Protein AF-A0A528G854-F1 (afdb_monomer)

Solvent-accessible surface area (backbone atoms only — not comparable to full-atom values): 5877 Å² total; per-residue (Å²): 117,88,71,62,88,55,69,78,79,53,101,59,79,89,84,54,77,68,51,51,51,46,62,29,38,27,35,76,89,70,53,78,43,77,55,86,59,27,74,82,58,75,36,72,88,36,32,79,47,61,91,56,50,53,60,47,54,54,44,48,73,79,53,80,79,76,98,62,91,54,75,66,54,58,54,47,40,54,49,47,20,68,77,70,74,43,90,78,75,87,132

Radius of gyration: 17.91 Å; Cα contacts (8 Å, |Δi|>4): 66; chains: 1; bounding box: 46×26×41 Å

Nearest PDB structures (foldseek):
  6k8h-assembly1_A  TM=8.786E-01  e=5.227E-04  Sphaerobacter thermophilus DSM 20745
  3k28-assembly2_C  TM=9.375E-01  e=1.862E-03  Bacillus anthracis str. 'Ames Ancestor'
  3k28-assembly2_D  TM=9.372E-01  e=2.253E-03  Bacillus anthracis str. 'Ames Ancestor'
  3bs8-assembly1_A-2  TM=8.789E-01  e=1.444E-03  Bacillus subtilis
  3k28-assembly1_A  TM=9.297E-01  e=3.297E-03  Bacillus anthracis str. 'Ames Ancestor'

Sequence (91 aa):
TPMSWMAGYYMHPQLYVAGGEGARFFDVDGNAYVDMNVADLSATLGYGIPAVEEPMVRQFRNGAHYLLPTEDAVVAAHSLGRLMGLPFWQF

pLDDT: mean 93.79, std 4.8, range [64.0, 98.06]

Mean predicted aligned error: 4.04 Å

Foldseek 3Di:
DPPCVCPPVDPDPDFAWPFWDFQWTAGPVGDIDRDPCCVVVPNVRTGPDCVPVVVVVVVVVVPDDDVDDDPVVVVVQVVCCVVVVNNGDDD

Secondary structure (DSSP, 8-state):
-TTGGGTTTSSSPPP-EEEEEBTEEEETTS-EEE-SSTTTTTTTT-BS-HHHHHHHHHHHHH-S--SS--HHHHHHHHHHHHHHS-S----

Structure (mmCIF, N/CA/C/O backbone):
data_AF-A0A528G854-F1
#
_entry.id   AF-A0A528G854-F1
#
loop_
_atom_site.group_PDB
_atom_site.id
_atom_site.type_symbol
_atom_site.label_atom_id
_atom_site.label_alt_id
_atom_site.label_comp_id
_atom_site.label_asym_id
_atom_site.label_entity_id
_atom_site.label_seq_id
_atom_site.pdbx_PDB_ins_code
_atom_site.Cartn_x
_atom_site.Cartn_y
_atom_site.Cartn_z
_atom_site.occupancy
_atom_site.B_iso_or_equiv
_atom_site.auth_seq_id
_atom_site.auth_comp_id
_atom_site.auth_asym_id
_atom_site.auth_atom_id
_atom_site.pdbx_PDB_model_num
ATOM 1 N N . THR A 1 1 ? -14.640 15.706 13.055 1.00 64.00 1 THR A N 1
ATOM 2 C CA . THR A 1 1 ? -14.148 14.324 13.252 1.00 64.00 1 THR A CA 1
ATOM 3 C C . THR A 1 1 ? -13.347 13.919 12.024 1.00 64.00 1 THR A C 1
ATOM 5 O O . THR A 1 1 ? -13.538 14.555 10.988 1.00 64.00 1 THR A O 1
ATOM 8 N N . PRO A 1 2 ? -12.407 12.959 12.112 1.00 84.50 2 PRO A N 1
ATOM 9 C CA . PRO A 1 2 ? -11.725 12.434 10.923 1.00 84.50 2 PRO A CA 1
ATOM 10 C C . PRO A 1 2 ? -12.747 11.944 9.884 1.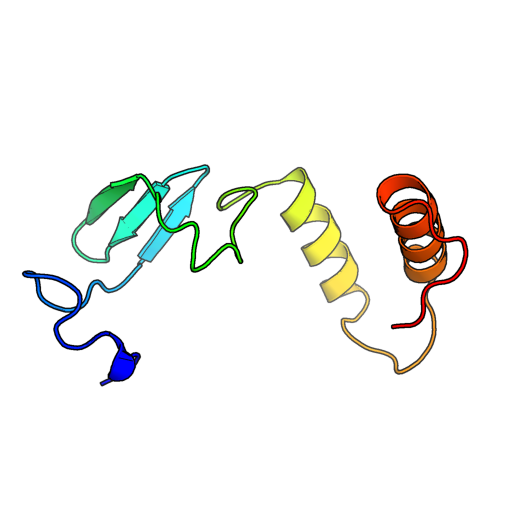00 84.50 2 PRO A C 1
ATOM 12 O O . PRO A 1 2 ? -13.844 11.537 10.258 1.00 84.50 2 PRO A O 1
ATOM 15 N N . MET A 1 3 ? -12.392 12.004 8.595 1.00 88.19 3 MET A N 1
ATOM 16 C CA . MET A 1 3 ? -13.249 11.570 7.476 1.00 88.19 3 MET A CA 1
ATOM 17 C C . MET A 1 3 ? -14.626 12.266 7.414 1.00 88.19 3 MET A C 1
ATOM 19 O O . MET A 1 3 ? -15.619 11.654 7.038 1.00 88.19 3 MET A O 1
ATOM 23 N N . SER A 1 4 ? -14.710 13.568 7.726 1.00 87.56 4 SER A N 1
ATOM 24 C CA . SER A 1 4 ? -15.974 14.331 7.657 1.00 87.56 4 SER A CA 1
ATOM 25 C C . SER A 1 4 ? -16.632 14.338 6.272 1.00 87.56 4 SER A C 1
ATOM 27 O O . SER A 1 4 ? -17.830 14.569 6.168 1.00 87.56 4 SER A O 1
ATOM 29 N N . TRP A 1 5 ? -15.864 14.070 5.216 1.00 86.56 5 TRP A N 1
ATOM 30 C CA . TRP A 1 5 ? -16.360 13.903 3.851 1.00 86.56 5 TRP A CA 1
ATOM 31 C C . TRP A 1 5 ? -17.210 12.635 3.657 1.00 86.56 5 TRP A C 1
ATOM 33 O O . TRP A 1 5 ? -17.952 12.567 2.685 1.00 86.56 5 TRP A O 1
ATOM 43 N N . MET A 1 6 ? -17.139 11.656 4.569 1.00 85.81 6 MET A N 1
ATOM 44 C CA . MET A 1 6 ? -18.011 10.472 4.566 1.00 85.81 6 MET A CA 1
ATOM 45 C C . MET A 1 6 ? -19.356 10.708 5.269 1.00 85.81 6 MET A C 1
ATOM 47 O O . MET A 1 6 ? -20.203 9.813 5.302 1.00 85.81 6 MET A O 1
ATOM 51 N N . ALA A 1 7 ? -19.566 11.890 5.859 1.00 84.50 7 ALA A N 1
ATOM 52 C CA . ALA A 1 7 ? -20.791 12.192 6.584 1.00 84.50 7 ALA A CA 1
ATOM 53 C C . ALA A 1 7 ? -22.015 12.043 5.665 1.00 84.50 7 ALA A C 1
ATOM 55 O O . ALA A 1 7 ? -22.141 12.734 4.658 1.00 84.50 7 ALA A O 1
ATOM 56 N N . GLY A 1 8 ? -22.922 11.136 6.034 1.00 84.06 8 GLY A N 1
ATOM 57 C CA . GLY A 1 8 ? -24.151 10.866 5.287 1.00 84.06 8 GLY A CA 1
ATOM 58 C C . GLY A 1 8 ? -24.031 9.838 4.158 1.00 84.06 8 GLY A C 1
ATOM 59 O O . GLY A 1 8 ? -25.055 9.523 3.559 1.00 84.06 8 GLY A O 1
ATOM 60 N N . TYR A 1 9 ? -22.847 9.269 3.880 1.00 86.25 9 TYR A N 1
ATOM 61 C CA . TYR A 1 9 ? -22.737 8.166 2.909 1.00 86.25 9 TYR A CA 1
ATOM 62 C C . TYR A 1 9 ? -23.370 6.867 3.398 1.00 86.25 9 TYR A C 1
ATOM 64 O O . TYR A 1 9 ? -23.882 6.091 2.594 1.00 86.25 9 TYR A O 1
ATOM 72 N N . TYR A 1 10 ? -23.365 6.646 4.710 1.00 84.50 10 TYR A N 1
ATOM 73 C CA . TYR A 1 10 ? -23.922 5.450 5.320 1.00 84.50 10 TYR A CA 1
ATOM 74 C C . TYR A 1 10 ? -25.024 5.803 6.314 1.00 84.50 10 TYR A C 1
ATOM 76 O O . TYR A 1 10 ? -25.011 6.865 6.936 1.00 84.50 10 TYR A O 1
ATOM 84 N N . MET A 1 11 ? -25.973 4.879 6.489 1.00 87.88 11 M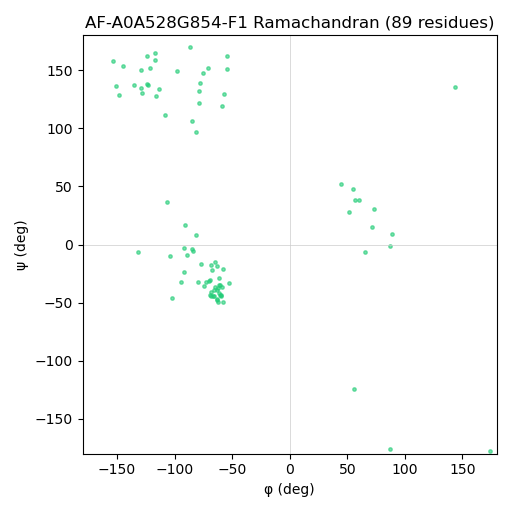ET A N 1
ATOM 85 C CA . MET A 1 11 ? -27.054 5.003 7.477 1.00 87.88 11 MET A CA 1
ATOM 86 C C . MET A 1 11 ? -26.628 4.608 8.901 1.00 87.88 11 MET A C 1
ATOM 88 O O . MET A 1 11 ? -27.465 4.525 9.796 1.00 87.88 11 MET A O 1
ATOM 92 N N . HIS A 1 12 ? -25.335 4.371 9.123 1.00 86.19 12 HIS A N 1
ATOM 93 C CA . HIS A 1 12 ? -24.748 4.096 10.431 1.00 86.19 12 HIS A CA 1
ATOM 94 C C . HIS A 1 12 ? -23.740 5.195 10.813 1.00 86.19 12 HIS A C 1
ATOM 96 O O . HIS A 1 12 ? -23.217 5.883 9.931 1.00 86.19 12 HIS A O 1
ATOM 102 N N . PRO A 1 13 ? -23.433 5.366 12.113 1.00 85.69 13 PRO A N 1
ATOM 103 C CA . PRO A 1 13 ? -22.317 6.202 12.552 1.00 85.69 13 PRO A CA 1
ATOM 104 C C . PRO A 1 13 ? -20.991 5.788 11.899 1.00 85.69 13 PRO A C 1
ATOM 106 O O . PRO A 1 13 ? -20.853 4.676 11.390 1.00 85.69 13 PRO A O 1
ATOM 109 N N . GLN A 1 14 ? -19.999 6.679 11.924 1.00 88.25 14 GLN A N 1
ATOM 110 C CA . GLN A 1 14 ? -18.680 6.388 11.364 1.00 88.25 14 GLN A CA 1
ATOM 111 C C . GLN A 1 14 ? -18.070 5.140 12.019 1.00 88.25 14 GLN A C 1
ATOM 113 O O . GLN A 1 14 ? -17.988 5.067 13.245 1.00 88.25 14 GLN A O 1
ATOM 118 N N . LEU A 1 15 ? -17.605 4.197 11.198 1.00 91.00 15 LEU A N 1
ATOM 119 C CA . LEU A 1 15 ? -16.879 3.025 11.679 1.00 91.00 15 LEU A CA 1
ATOM 120 C C . LEU A 1 15 ? -15.432 3.399 12.011 1.00 91.00 15 LEU A C 1
ATOM 122 O O . LEU A 1 15 ? -14.777 4.130 11.262 1.00 91.00 15 LEU A O 1
ATOM 126 N N . TYR A 1 16 ? -14.933 2.863 13.120 1.00 92.94 16 TYR A N 1
ATOM 127 C CA . TYR A 1 16 ? -13.538 2.973 13.534 1.00 92.94 16 TYR A CA 1
ATOM 128 C C . TYR A 1 16 ? -12.882 1.607 13.360 1.00 92.94 16 TYR A C 1
ATOM 130 O O . TYR A 1 16 ? -13.231 0.661 14.059 1.00 92.94 16 TYR A O 1
ATOM 138 N N . VAL A 1 17 ? -11.962 1.498 12.403 1.00 95.00 17 VAL A N 1
ATOM 139 C CA . VAL A 1 17 ? -11.317 0.230 12.034 1.00 95.00 17 VAL A CA 1
ATOM 140 C C . VAL A 1 17 ? -10.214 -0.119 13.037 1.00 95.00 17 VAL A C 1
ATOM 142 O O . VAL A 1 17 ? -9.373 0.723 13.349 1.00 95.00 17 VAL A O 1
ATOM 145 N N . ALA A 1 18 ? -10.208 -1.363 13.516 1.00 97.62 18 ALA A N 1
ATOM 146 C CA . ALA A 1 18 ? -9.180 -1.922 14.393 1.00 97.62 18 ALA A CA 1
ATOM 147 C C . ALA A 1 18 ? -8.083 -2.670 13.613 1.00 97.62 18 ALA A C 1
ATOM 149 O O . ALA A 1 18 ? -6.924 -2.672 14.022 1.00 97.62 18 ALA A O 1
ATOM 150 N N . GLY A 1 19 ? -8.433 -3.290 12.484 1.00 96.81 19 GLY A N 1
ATOM 151 C CA . GLY A 1 19 ? -7.497 -4.019 11.628 1.00 96.81 19 GLY A CA 1
ATOM 152 C C . GLY A 1 19 ? -8.203 -4.751 10.490 1.00 96.81 19 GLY A C 1
ATOM 153 O O . GLY A 1 19 ? -9.423 -4.661 10.354 1.00 96.81 19 GLY A O 1
ATOM 154 N N . GLY A 1 20 ? -7.447 -5.492 9.681 1.00 96.06 20 GLY A N 1
ATOM 155 C CA . GLY A 1 20 ? -7.996 -6.296 8.592 1.00 96.06 20 GLY A CA 1
ATOM 156 C C . GLY A 1 20 ? -7.121 -7.487 8.229 1.00 96.06 20 GLY A C 1
ATOM 157 O O . GLY A 1 20 ? -5.926 -7.499 8.511 1.00 96.06 20 GLY A O 1
ATOM 158 N N . GLU A 1 21 ? -7.742 -8.481 7.602 1.00 96.38 21 GLU A N 1
ATOM 159 C CA . GLU A 1 21 ? -7.100 -9.706 7.127 1.00 96.38 21 GLU A CA 1
ATOM 160 C C . GLU A 1 21 ? -7.818 -10.210 5.867 1.00 96.38 21 GLU A C 1
ATOM 162 O O . GLU A 1 21 ? -9.046 -10.361 5.837 1.00 96.38 21 GLU A O 1
ATOM 167 N N . GLY A 1 22 ? -7.053 -10.469 4.806 1.00 95.50 22 GLY A N 1
ATOM 168 C CA . GLY A 1 22 ? -7.591 -10.877 3.514 1.00 95.50 22 GLY A CA 1
ATOM 169 C C . GLY A 1 22 ? -8.606 -9.859 2.991 1.00 95.50 22 GLY A C 1
ATOM 170 O O . GLY A 1 22 ? -8.309 -8.674 2.881 1.00 95.50 22 GLY A O 1
ATOM 171 N N . ALA A 1 23 ? -9.822 -10.314 2.690 1.00 96.75 23 ALA A N 1
ATOM 172 C CA . ALA A 1 23 ? -10.903 -9.476 2.161 1.00 96.75 23 ALA A CA 1
ATOM 173 C C . ALA A 1 23 ? -11.816 -8.861 3.245 1.00 96.75 23 ALA A C 1
ATOM 175 O O . ALA A 1 23 ? -12.950 -8.478 2.949 1.00 96.75 23 ALA A O 1
ATOM 176 N N . ARG A 1 24 ? -11.389 -8.837 4.516 1.00 97.31 24 ARG A N 1
ATOM 177 C CA . ARG A 1 24 ? -12.206 -8.348 5.636 1.00 97.31 24 ARG A CA 1
ATOM 178 C C . ARG A 1 24 ? -11.478 -7.325 6.490 1.00 97.31 24 ARG A C 1
ATOM 180 O O . ARG A 1 24 ? -10.268 -7.420 6.678 1.00 97.31 24 ARG A O 1
ATOM 187 N N . PHE A 1 25 ? -12.248 -6.422 7.084 1.00 97.31 25 PHE A N 1
ATOM 188 C CA . PHE A 1 25 ? -11.791 -5.580 8.187 1.00 97.31 25 PHE A CA 1
ATOM 189 C C . PHE A 1 25 ? -12.701 -5.727 9.406 1.00 97.31 25 PHE A C 1
ATOM 191 O O . PHE A 1 25 ? -13.838 -6.201 9.310 1.00 97.31 25 PHE A O 1
ATOM 198 N N . PHE A 1 26 ? -12.174 -5.314 10.551 1.00 97.75 26 PHE A N 1
ATOM 199 C CA . PHE A 1 26 ? -12.818 -5.389 11.853 1.00 97.75 26 PHE A CA 1
ATOM 200 C C . PHE A 1 26 ? -12.893 -3.992 12.458 1.00 97.75 26 PHE A C 1
ATOM 202 O O . PHE A 1 26 ? -11.920 -3.237 12.370 1.00 97.75 26 PHE A O 1
ATOM 209 N N . ASP A 1 27 ? -14.026 -3.631 13.057 1.00 96.75 27 ASP A N 1
ATOM 210 C CA . ASP A 1 27 ? -14.122 -2.394 13.834 1.00 96.75 27 ASP A CA 1
ATOM 211 C C . ASP A 1 27 ? -13.695 -2.598 15.296 1.00 96.75 27 ASP A C 1
ATOM 213 O O . ASP A 1 27 ? -13.458 -3.717 15.756 1.00 96.75 27 ASP A O 1
ATOM 217 N N . VAL A 1 28 ? -13.557 -1.493 16.027 1.00 97.38 28 VAL A N 1
ATOM 218 C CA . VAL A 1 28 ? -13.187 -1.487 17.454 1.00 97.38 28 VAL A CA 1
ATOM 219 C C . VAL A 1 28 ? -14.234 -2.133 18.369 1.00 97.38 28 VAL A C 1
ATOM 221 O O . VAL A 1 28 ? -13.906 -2.458 19.508 1.00 97.38 28 VAL A O 1
ATOM 224 N N . ASP A 1 29 ? -15.454 -2.350 17.874 1.00 96.44 29 ASP A N 1
ATOM 225 C CA . ASP A 1 29 ? -16.549 -3.005 18.595 1.00 96.44 29 ASP A CA 1
ATOM 226 C C . ASP A 1 29 ? -16.588 -4.527 18.335 1.00 96.44 29 ASP A C 1
ATOM 228 O O . ASP A 1 29 ? -17.386 -5.247 18.938 1.00 96.44 29 ASP A O 1
ATOM 232 N N . GLY A 1 30 ? -15.702 -5.040 17.473 1.00 96.44 30 GLY A N 1
ATOM 233 C CA . GLY A 1 30 ? -15.557 -6.464 17.166 1.00 96.44 30 GLY A CA 1
ATOM 234 C C . GLY A 1 30 ? -16.433 -6.967 16.016 1.00 96.44 30 GLY A C 1
ATOM 235 O O . GLY A 1 30 ? -16.493 -8.179 15.791 1.00 96.44 30 GLY A O 1
ATOM 236 N N . ASN A 1 31 ? 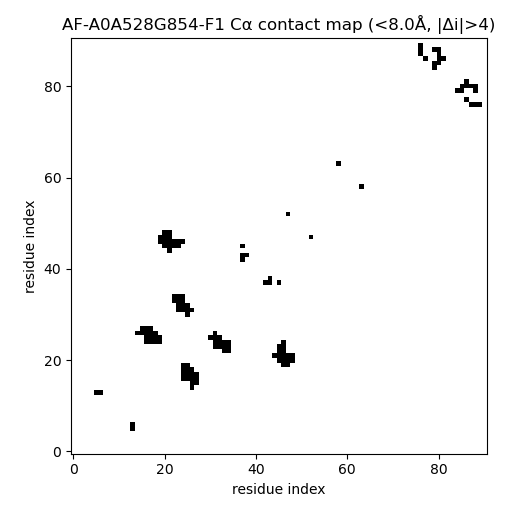-17.098 -6.084 15.267 1.00 96.69 31 ASN A N 1
ATOM 237 C CA . ASN A 1 31 ? -17.836 -6.481 14.068 1.00 96.69 31 ASN A CA 1
ATOM 238 C C . ASN A 1 31 ? -16.868 -6.774 12.917 1.00 96.69 31 ASN A C 1
ATOM 240 O O . ASN A 1 31 ? -15.831 -6.125 12.781 1.00 96.69 31 ASN A O 1
ATOM 244 N N . ALA A 1 32 ? -17.235 -7.722 12.053 1.00 97.44 32 ALA A N 1
ATOM 245 C CA . ALA A 1 32 ? 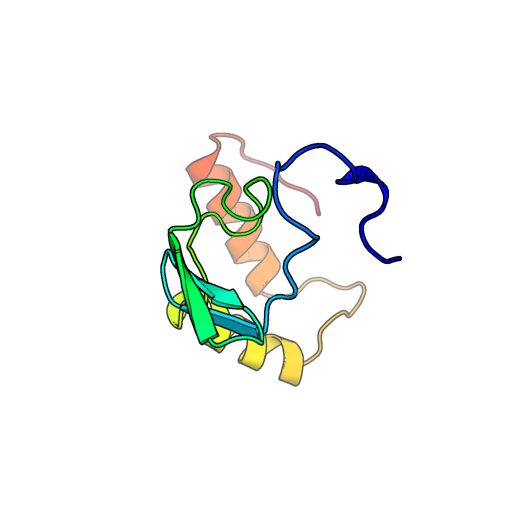-16.467 -8.090 10.868 1.00 97.44 32 ALA A CA 1
ATOM 246 C C . ALA A 1 32 ? -17.228 -7.726 9.589 1.00 97.44 32 ALA A C 1
ATOM 248 O O . ALA A 1 32 ? -18.405 -8.058 9.438 1.00 97.44 32 ALA A O 1
ATOM 249 N N . TYR A 1 33 ? -16.527 -7.113 8.639 1.00 96.12 33 TYR A N 1
ATOM 250 C CA . TYR A 1 33 ? -17.090 -6.634 7.380 1.00 96.12 33 TYR A CA 1
ATOM 251 C C . TYR A 1 33 ? -16.329 -7.242 6.206 1.00 96.12 33 TYR A C 1
ATOM 253 O O . TYR A 1 33 ? -15.104 -7.327 6.236 1.00 96.12 33 TYR A O 1
ATOM 261 N N . VAL A 1 34 ? -17.046 -7.655 5.159 1.00 97.00 34 VAL A N 1
ATOM 262 C CA . VAL A 1 34 ? -16.425 -7.952 3.860 1.00 97.00 34 VAL A CA 1
ATOM 263 C C . VAL A 1 34 ? -16.177 -6.624 3.158 1.00 97.00 34 VAL A C 1
ATOM 265 O O . VAL A 1 34 ? -17.127 -5.869 2.942 1.00 97.00 34 VAL A O 1
ATOM 268 N N . ASP A 1 35 ? -14.922 -6.334 2.817 1.00 95.88 35 ASP A N 1
ATOM 269 C CA . ASP A 1 35 ? -14.581 -5.066 2.181 1.00 95.88 35 ASP A CA 1
ATOM 270 C C . ASP A 1 35 ? -14.873 -5.108 0.681 1.00 95.88 35 ASP A C 1
ATOM 272 O O . ASP A 1 35 ? -14.074 -5.581 -0.124 1.00 95.88 35 ASP A O 1
ATOM 276 N N . MET A 1 36 ? -16.043 -4.595 0.311 1.00 94.38 36 MET A N 1
ATOM 277 C CA . MET A 1 36 ? -16.434 -4.420 -1.088 1.00 94.38 36 MET A CA 1
ATOM 278 C C . MET A 1 36 ? -16.016 -3.056 -1.656 1.00 94.38 36 MET A C 1
ATOM 280 O O . MET A 1 36 ? -16.146 -2.841 -2.858 1.00 94.38 36 MET A O 1
ATOM 284 N N . ASN A 1 37 ? -15.540 -2.133 -0.813 1.00 92.06 37 ASN A N 1
ATOM 285 C CA . ASN A 1 37 ? -15.032 -0.826 -1.238 1.00 92.06 37 ASN A CA 1
ATOM 286 C C . ASN A 1 37 ? -13.518 -0.861 -1.497 1.00 92.06 37 ASN A C 1
ATOM 288 O O . ASN A 1 37 ? -12.981 -0.050 -2.250 1.00 92.06 37 ASN A O 1
ATOM 292 N N . VAL A 1 38 ? -12.827 -1.818 -0.879 1.00 94.19 38 VAL A N 1
ATOM 293 C CA . VAL A 1 38 ? -11.413 -2.120 -1.112 1.00 94.19 38 VAL A CA 1
ATOM 294 C C . VAL A 1 38 ? -10.530 -0.905 -0.798 1.00 94.19 38 VAL A C 1
ATOM 296 O O . VAL A 1 38 ? -9.578 -0.583 -1.5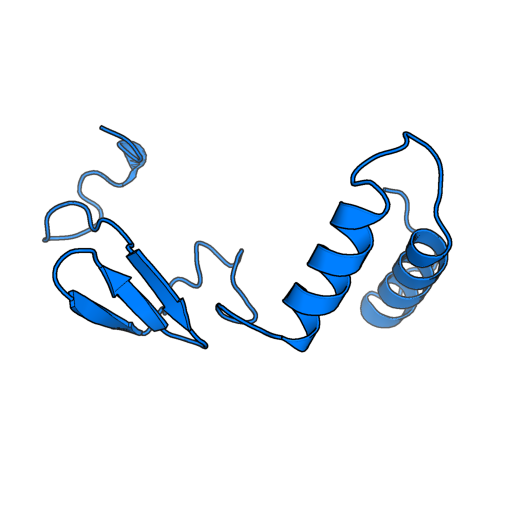09 1.00 94.19 38 VAL A O 1
ATOM 299 N N . ALA A 1 39 ? -10.907 -0.183 0.262 1.00 92.00 39 ALA A N 1
ATOM 300 C CA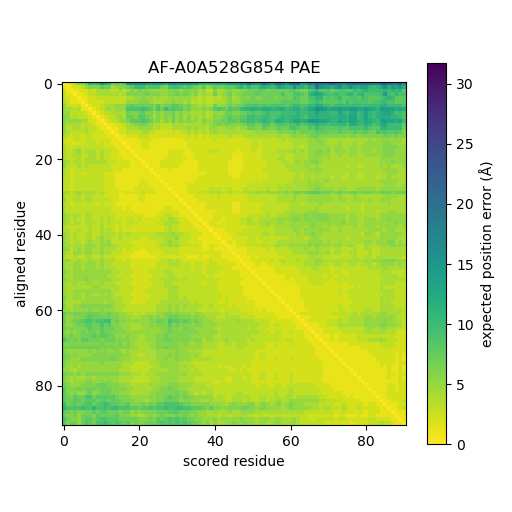 . ALA A 1 39 ? -10.372 1.128 0.635 1.00 92.00 39 ALA A CA 1
ATOM 301 C C . ALA A 1 39 ? -10.224 2.102 -0.558 1.00 92.00 39 ALA A C 1
ATOM 303 O O . ALA A 1 39 ? -9.142 2.646 -0.777 1.00 92.00 39 ALA A O 1
ATOM 304 N N . ASP A 1 40 ? -11.291 2.304 -1.340 1.00 92.00 40 ASP A N 1
ATOM 305 C CA . ASP A 1 40 ? -11.256 3.105 -2.578 1.00 92.00 40 ASP A CA 1
ATOM 306 C C . ASP A 1 40 ? -10.168 2.600 -3.545 1.00 92.00 40 ASP A C 1
ATOM 308 O O . ASP A 1 40 ? -9.310 3.336 -4.028 1.00 92.00 40 ASP A O 1
ATOM 312 N N . LEU A 1 41 ? -10.158 1.277 -3.744 1.00 93.62 41 LEU A N 1
ATOM 313 C CA . LEU A 1 41 ? -9.190 0.501 -4.535 1.00 93.62 41 LEU A CA 1
ATOM 314 C C . LEU A 1 41 ? -7.741 0.485 -4.008 1.00 93.62 41 LEU A C 1
ATOM 316 O O . LEU A 1 41 ? -6.917 -0.281 -4.518 1.00 93.62 41 LEU A O 1
ATOM 320 N N . SER A 1 42 ? -7.397 1.245 -2.967 1.00 93.00 42 SER A N 1
ATOM 321 C CA . SER A 1 42 ? -6.028 1.263 -2.426 1.00 93.00 42 SER A CA 1
ATOM 322 C C . SER A 1 42 ? -5.612 -0.053 -1.755 1.00 93.00 42 SER A C 1
ATOM 324 O O . SER A 1 42 ? -4.422 -0.363 -1.700 1.00 93.00 42 SER A O 1
ATOM 326 N N . ALA A 1 43 ? -6.573 -0.872 -1.321 1.00 94.38 43 ALA A N 1
ATOM 327 C CA . ALA A 1 43 ? -6.339 -2.179 -0.709 1.00 94.38 43 ALA A CA 1
ATOM 328 C C . ALA A 1 43 ? -6.704 -3.340 -1.652 1.00 94.38 43 ALA A C 1
ATOM 330 O O . ALA A 1 43 ? -7.219 -4.358 -1.203 1.00 94.38 43 ALA A O 1
ATOM 331 N N . THR A 1 44 ? -6.458 -3.207 -2.965 1.00 94.06 44 THR A N 1
ATOM 332 C CA . THR A 1 44 ? -6.913 -4.177 -3.995 1.00 94.06 44 THR A CA 1
ATOM 333 C C . THR A 1 44 ? -6.531 -5.634 -3.713 1.00 94.06 44 THR A C 1
ATOM 335 O O . THR A 1 44 ? -7.282 -6.548 -4.046 1.00 94.06 44 THR A O 1
ATOM 338 N N . LEU A 1 45 ? -5.380 -5.872 -3.084 1.00 95.44 45 LEU A N 1
ATOM 339 C CA . LEU A 1 45 ? -4.915 -7.222 -2.748 1.00 95.44 45 LEU A CA 1
ATOM 340 C C . LEU A 1 45 ? -5.492 -7.762 -1.429 1.00 95.44 45 LEU A C 1
ATOM 342 O O . LEU A 1 45 ? -5.260 -8.923 -1.100 1.00 95.44 45 LEU A O 1
ATOM 346 N N . 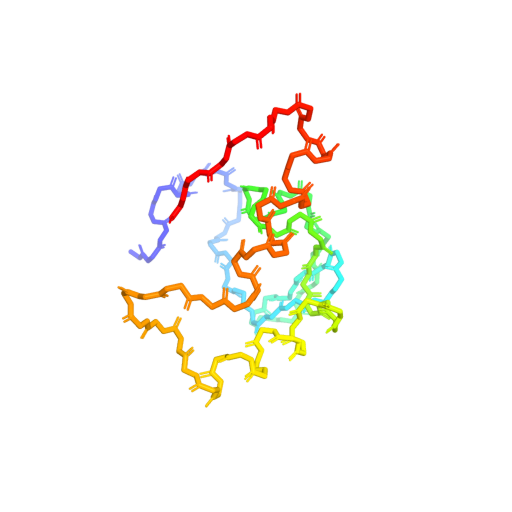GLY A 1 46 ? -6.240 -6.944 -0.691 1.00 95.69 46 GLY A N 1
ATOM 347 C CA . GLY A 1 46 ? -6.663 -7.206 0.676 1.00 95.69 46 GLY A CA 1
ATOM 348 C C . GLY A 1 46 ? -5.643 -6.743 1.718 1.00 95.69 46 GLY A C 1
ATOM 349 O O . GLY A 1 46 ? -4.621 -6.128 1.409 1.00 95.69 46 GLY A O 1
ATOM 350 N N . TYR A 1 47 ? -5.947 -7.045 2.974 1.00 96.00 47 TYR A N 1
ATOM 351 C CA . TYR A 1 47 ? -5.153 -6.680 4.145 1.00 96.00 47 TYR A CA 1
ATOM 352 C C . TYR A 1 47 ? -4.264 -7.844 4.598 1.00 96.00 47 TYR A C 1
ATOM 354 O O . TYR A 1 47 ? -4.665 -9.003 4.477 1.00 96.00 47 TYR A O 1
ATOM 362 N N . GLY A 1 48 ? -3.090 -7.565 5.173 1.00 94.06 48 GLY A N 1
ATOM 363 C CA . GLY A 1 48 ? -2.295 -8.617 5.816 1.00 94.06 48 GLY A CA 1
ATOM 364 C C . GLY A 1 48 ? -1.621 -9.584 4.843 1.00 94.06 48 GLY A C 1
ATOM 365 O O . GLY A 1 48 ? -1.512 -10.764 5.159 1.00 94.06 48 GLY A O 1
ATOM 366 N N . ILE A 1 49 ? -1.253 -9.151 3.631 1.00 95.50 49 ILE A N 1
ATOM 367 C CA . ILE A 1 49 ? -0.759 -10.049 2.572 1.00 95.50 49 ILE A CA 1
ATOM 368 C C . ILE A 1 49 ? 0.750 -10.288 2.747 1.00 95.50 49 ILE A C 1
ATOM 370 O O . ILE A 1 49 ? 1.531 -9.400 2.391 1.00 95.50 49 ILE A O 1
ATOM 374 N N . PRO A 1 50 ? 1.215 -11.475 3.204 1.00 94.88 50 PRO A N 1
ATOM 375 C CA . PRO A 1 50 ? 2.621 -11.660 3.593 1.00 94.88 50 PRO A CA 1
ATOM 376 C C . PRO A 1 50 ? 3.603 -11.435 2.438 1.00 94.88 50 PRO A C 1
ATOM 378 O O . PRO A 1 50 ? 4.665 -10.845 2.616 1.00 94.88 50 PRO A O 1
ATOM 381 N N . ALA A 1 51 ? 3.198 -11.807 1.218 1.00 94.94 51 ALA A N 1
ATOM 382 C CA . ALA A 1 51 ? 3.982 -11.588 0.003 1.00 94.94 51 ALA A CA 1
ATOM 383 C C . ALA A 1 51 ? 4.229 -10.099 -0.325 1.00 94.94 51 ALA A C 1
ATOM 385 O O . ALA A 1 51 ? 5.135 -9.794 -1.098 1.00 94.94 51 ALA A O 1
ATOM 386 N N . VAL A 1 52 ? 3.443 -9.181 0.249 1.00 94.00 52 VAL A N 1
ATOM 387 C CA . VAL A 1 52 ? 3.605 -7.722 0.121 1.00 94.00 52 VAL A CA 1
ATOM 388 C C . VAL A 1 52 ? 4.254 -7.139 1.377 1.00 94.00 52 VAL A C 1
ATOM 390 O O . VAL A 1 52 ? 5.193 -6.347 1.281 1.00 94.00 52 VAL A O 1
ATOM 393 N N . GLU A 1 53 ? 3.787 -7.544 2.558 1.00 94.31 53 GLU A N 1
ATOM 394 C CA . GLU A 1 53 ? 4.229 -6.978 3.833 1.00 94.31 53 GLU A CA 1
ATOM 395 C C . GLU A 1 53 ? 5.678 -7.328 4.169 1.00 94.31 53 GLU A C 1
ATOM 397 O O . GLU A 1 53 ? 6.442 -6.445 4.562 1.00 94.31 53 GLU A O 1
ATOM 402 N N . GLU A 1 54 ? 6.098 -8.581 3.984 1.00 96.50 54 GLU A N 1
ATOM 403 C CA . GLU A 1 54 ? 7.452 -9.002 4.356 1.00 96.50 54 GLU A CA 1
ATOM 404 C C . GLU A 1 54 ? 8.535 -8.269 3.542 1.00 96.50 54 GLU A C 1
ATOM 406 O O . GLU A 1 54 ? 9.475 -7.737 4.151 1.00 96.50 54 GLU A O 1
ATOM 411 N N . PRO A 1 55 ? 8.436 -8.151 2.196 1.00 95.12 55 PRO A N 1
ATOM 412 C CA . PRO A 1 55 ? 9.387 -7.350 1.431 1.00 95.12 55 PRO A CA 1
ATOM 413 C C . PRO A 1 55 ? 9.361 -5.869 1.794 1.00 95.12 55 PRO A C 1
ATOM 415 O O . PRO A 1 55 ? 10.428 -5.257 1.887 1.00 95.12 55 PRO A O 1
ATOM 418 N N . MET A 1 56 ? 8.176 -5.306 2.047 1.00 95.12 56 MET A N 1
ATOM 419 C CA . MET A 1 56 ? 8.033 -3.907 2.443 1.00 95.12 56 MET A CA 1
ATOM 420 C C . MET A 1 56 ? 8.740 -3.639 3.774 1.00 95.12 56 MET A C 1
ATOM 422 O O . MET A 1 56 ? 9.558 -2.727 3.854 1.00 95.12 56 MET A O 1
ATOM 426 N N . VAL A 1 57 ? 8.503 -4.464 4.800 1.00 96.94 57 VAL A N 1
ATOM 427 C CA . VAL A 1 57 ? 9.160 -4.344 6.113 1.00 96.94 57 VAL A CA 1
ATOM 428 C C . VAL A 1 57 ? 10.673 -4.492 5.986 1.00 96.94 57 VAL A C 1
ATOM 430 O O . VAL A 1 57 ? 11.420 -3.718 6.593 1.00 96.94 57 VAL A O 1
ATOM 433 N N . ARG A 1 58 ? 11.144 -5.462 5.193 1.00 95.88 58 ARG A N 1
ATOM 434 C CA . ARG A 1 58 ? 12.578 -5.650 4.936 1.00 95.88 58 ARG A CA 1
ATOM 435 C C . ARG A 1 58 ? 13.197 -4.385 4.342 1.00 95.88 58 ARG A C 1
ATOM 437 O O . ARG A 1 58 ? 14.218 -3.925 4.850 1.00 95.88 58 ARG A O 1
ATOM 444 N N . GLN A 1 59 ? 12.577 -3.813 3.311 1.00 95.12 59 GLN A N 1
ATOM 445 C CA . GLN A 1 59 ? 13.100 -2.620 2.650 1.00 95.12 59 GLN A CA 1
ATOM 446 C C . GLN A 1 59 ? 13.026 -1.386 3.554 1.00 95.12 59 GLN A C 1
ATOM 448 O O . GLN A 1 59 ? 13.994 -0.637 3.651 1.00 95.12 59 GLN A O 1
ATOM 453 N N . PHE A 1 60 ? 11.935 -1.216 4.303 1.00 96.56 60 PHE A N 1
ATOM 454 C CA . PHE A 1 60 ? 11.770 -0.091 5.225 1.00 96.56 60 PHE A CA 1
ATOM 455 C C . PHE A 1 60 ? 12.848 -0.068 6.318 1.00 96.56 60 PHE A C 1
ATOM 457 O O . PHE A 1 60 ? 13.310 1.001 6.711 1.00 96.56 60 PHE A O 1
ATOM 464 N N . ARG A 1 61 ? 13.289 -1.249 6.778 1.00 97.06 61 ARG A N 1
ATOM 465 C CA . ARG A 1 61 ? 14.411 -1.394 7.722 1.00 97.06 61 ARG A CA 1
ATOM 466 C C . ARG A 1 61 ? 15.770 -1.055 7.110 1.00 97.06 61 ARG A C 1
ATOM 468 O O . ARG A 1 61 ? 16.638 -0.588 7.838 1.00 97.06 61 ARG A O 1
ATOM 475 N N . ASN A 1 62 ? 15.960 -1.296 5.814 1.00 95.31 62 ASN A N 1
ATOM 476 C CA . ASN A 1 62 ? 17.178 -0.902 5.102 1.00 95.31 62 ASN A CA 1
ATOM 477 C C . ASN A 1 62 ? 17.224 0.624 4.891 1.00 95.31 62 ASN A C 1
ATOM 479 O O . ASN A 1 62 ? 18.289 1.239 4.942 1.00 95.31 62 ASN A O 1
ATOM 483 N N . GLY A 1 63 ? 16.049 1.233 4.724 1.00 95.75 63 GLY A N 1
ATOM 484 C CA . GLY A 1 63 ? 15.809 2.668 4.638 1.00 95.75 63 GLY A CA 1
ATOM 485 C C . GLY A 1 63 ? 14.701 2.962 3.630 1.00 95.75 63 GLY A C 1
ATOM 486 O O . GLY A 1 63 ? 14.644 2.385 2.547 1.00 95.75 63 GLY A O 1
ATOM 487 N N . ALA A 1 64 ? 13.784 3.849 4.010 1.00 93.25 64 ALA A N 1
ATOM 488 C CA . ALA A 1 64 ? 12.563 4.068 3.241 1.00 93.25 64 ALA A CA 1
ATOM 489 C C . ALA A 1 64 ? 12.764 4.972 2.011 1.00 93.25 64 ALA A C 1
ATOM 491 O O . ALA A 1 64 ? 12.082 4.788 1.008 1.00 93.25 64 ALA A O 1
ATOM 492 N N . HIS A 1 65 ? 13.681 5.946 2.074 1.00 93.25 65 HIS A N 1
ATOM 493 C CA . HIS A 1 65 ? 13.858 6.956 1.026 1.00 93.25 65 HIS A CA 1
ATOM 494 C C . HIS A 1 65 ? 15.307 7.453 0.969 1.00 93.25 65 HIS A C 1
ATOM 496 O O . HIS A 1 65 ? 15.891 7.758 2.009 1.00 93.25 65 HIS A O 1
ATOM 502 N N . TYR A 1 66 ? 15.857 7.593 -0.242 1.00 94.56 66 TYR A N 1
ATOM 503 C CA . TYR A 1 66 ? 17.255 8.005 -0.450 1.00 94.56 66 TYR A CA 1
ATOM 504 C C . TYR A 1 66 ? 17.454 9.126 -1.480 1.00 94.56 66 TYR A C 1
ATOM 506 O O . TYR A 1 66 ? 18.580 9.585 -1.638 1.00 94.56 66 TYR A O 1
ATOM 514 N N . LEU A 1 67 ? 16.403 9.550 -2.202 1.00 94.88 67 LEU A N 1
ATOM 515 C CA . LEU A 1 67 ? 16.513 10.431 -3.385 1.00 94.88 67 LEU A CA 1
ATOM 516 C C . LEU A 1 67 ? 17.540 9.914 -4.425 1.00 94.88 67 LEU A C 1
ATOM 518 O O . LEU A 1 67 ? 18.169 10.679 -5.149 1.00 94.88 67 LEU A O 1
ATOM 522 N N . LEU A 1 68 ? 17.730 8.595 -4.465 1.00 95.44 68 LEU A N 1
ATOM 523 C CA . LEU A 1 68 ? 18.692 7.867 -5.288 1.00 95.44 68 LEU A CA 1
ATOM 524 C C . LEU A 1 68 ? 18.063 6.525 -5.705 1.00 95.44 68 LEU A C 1
ATOM 526 O O . LEU A 1 68 ? 17.193 6.023 -4.985 1.00 95.44 68 LEU A O 1
ATOM 530 N N . PRO A 1 69 ? 18.475 5.933 -6.841 1.00 94.50 69 PRO A N 1
ATOM 531 C CA . PRO A 1 69 ? 17.926 4.663 -7.302 1.00 94.50 69 PRO A CA 1
ATOM 532 C C . PRO A 1 69 ? 18.372 3.478 -6.433 1.00 94.50 69 PRO A C 1
ATOM 534 O O . PRO A 1 69 ? 19.469 3.471 -5.874 1.00 94.50 69 PRO A O 1
ATOM 537 N N . THR A 1 70 ? 17.533 2.442 -6.387 1.00 94.69 70 THR A N 1
ATOM 538 C CA . THR A 1 70 ? 17.834 1.119 -5.815 1.00 94.69 70 THR A CA 1
ATOM 539 C C . THR A 1 70 ? 17.761 0.044 -6.904 1.00 94.69 70 THR A C 1
ATOM 541 O O . THR A 1 70 ? 17.196 0.278 -7.974 1.00 94.69 70 THR A O 1
ATOM 544 N N . GLU A 1 71 ? 18.291 -1.155 -6.646 1.00 94.38 71 GLU A N 1
ATOM 545 C CA . GLU A 1 71 ? 18.145 -2.292 -7.574 1.00 94.38 71 GLU A CA 1
ATOM 546 C C . GLU A 1 71 ? 16.666 -2.639 -7.831 1.00 94.38 71 GLU A C 1
ATOM 548 O O . GLU A 1 71 ? 16.276 -2.910 -8.969 1.00 94.38 71 GLU A O 1
ATOM 553 N N . ASP A 1 72 ? 15.816 -2.522 -6.805 1.00 94.56 72 ASP A N 1
ATOM 554 C CA . ASP A 1 72 ? 14.371 -2.748 -6.917 1.00 94.56 72 ASP A CA 1
ATOM 555 C C . ASP A 1 72 ? 13.688 -1.777 -7.899 1.00 94.56 72 ASP A C 1
ATOM 557 O O . ASP A 1 72 ? 12.706 -2.149 -8.544 1.00 94.56 72 ASP A O 1
ATOM 561 N N . ALA A 1 73 ? 14.218 -0.560 -8.088 1.00 94.94 73 ALA A N 1
ATOM 562 C CA . ALA A 1 73 ? 13.685 0.385 -9.072 1.00 94.94 73 ALA A CA 1
ATOM 563 C C . ALA A 1 73 ? 13.850 -0.135 -10.515 1.00 94.94 73 ALA A C 1
ATOM 565 O O . ALA A 1 73 ? 12.955 0.027 -11.348 1.00 94.94 73 ALA A O 1
ATOM 566 N N . VAL A 1 74 ? 14.953 -0.829 -10.812 1.00 95.81 74 VAL A N 1
ATOM 567 C CA . VAL A 1 74 ? 15.178 -1.457 -12.127 1.00 95.81 74 VAL A CA 1
ATOM 568 C C . VAL A 1 74 ? 14.174 -2.592 -12.351 1.00 95.81 74 VAL A C 1
ATOM 570 O O . VAL A 1 74 ? 13.550 -2.681 -13.412 1.00 95.81 74 VAL A O 1
ATOM 573 N N . VAL A 1 75 ? 13.954 -3.428 -11.331 1.00 96.25 75 VAL A N 1
ATOM 574 C CA . VAL A 1 75 ? 12.966 -4.520 -11.369 1.00 96.25 75 VAL 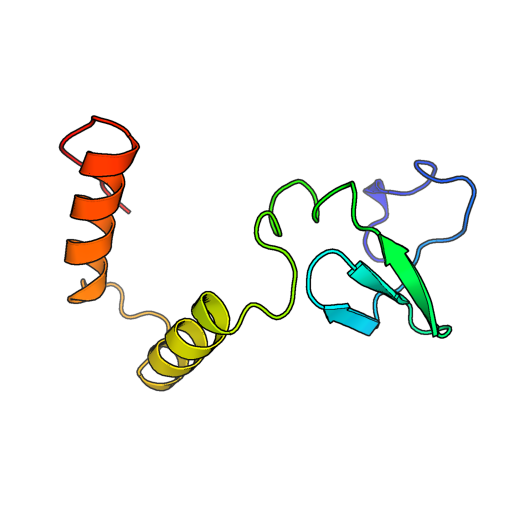A CA 1
ATOM 575 C C . VAL A 1 75 ? 11.544 -3.982 -11.565 1.00 96.25 75 VAL A C 1
ATOM 577 O O . VAL A 1 75 ? 10.781 -4.532 -12.369 1.00 96.25 75 VAL A O 1
ATOM 580 N N . ALA A 1 76 ? 11.190 -2.891 -10.879 1.00 96.12 76 ALA A N 1
ATOM 581 C CA . ALA A 1 76 ? 9.892 -2.235 -11.008 1.00 96.12 76 ALA A CA 1
ATOM 582 C C . ALA A 1 76 ? 9.667 -1.690 -12.426 1.00 96.12 76 ALA A C 1
ATOM 584 O O . ALA A 1 76 ? 8.639 -1.995 -13.033 1.00 96.12 76 ALA A O 1
ATOM 585 N N . ALA A 1 77 ? 10.642 -0.977 -13.001 1.00 97.31 77 ALA A N 1
ATOM 586 C CA . ALA A 1 77 ? 10.549 -0.445 -14.363 1.00 97.31 77 ALA A CA 1
ATOM 587 C C . ALA A 1 77 ? 10.347 -1.553 -15.416 1.00 97.31 77 ALA A C 1
ATOM 589 O O . ALA A 1 77 ? 9.476 -1.439 -16.281 1.00 97.31 77 ALA A O 1
ATOM 590 N N . HIS A 1 78 ? 11.083 -2.668 -15.317 1.00 96.69 78 HIS A N 1
ATOM 591 C CA . HIS A 1 78 ? 10.894 -3.817 -16.214 1.00 96.69 78 HIS A CA 1
ATOM 592 C C . HIS A 1 78 ? 9.535 -4.501 -16.033 1.00 96.69 78 HIS A C 1
ATOM 594 O O . HIS A 1 78 ? 8.911 -4.923 -17.011 1.00 96.69 78 HIS A O 1
ATOM 600 N N . SER A 1 79 ? 9.065 -4.621 -14.791 1.00 97.31 79 SER A N 1
ATOM 601 C CA . SER A 1 79 ? 7.762 -5.218 -14.489 1.00 97.31 79 SER A CA 1
ATOM 602 C C . SER A 1 79 ? 6.622 -4.368 -15.038 1.00 97.31 79 SER A C 1
ATOM 604 O O . SER A 1 79 ? 5.735 -4.906 -15.699 1.00 97.31 79 SER A O 1
ATOM 606 N N . LEU A 1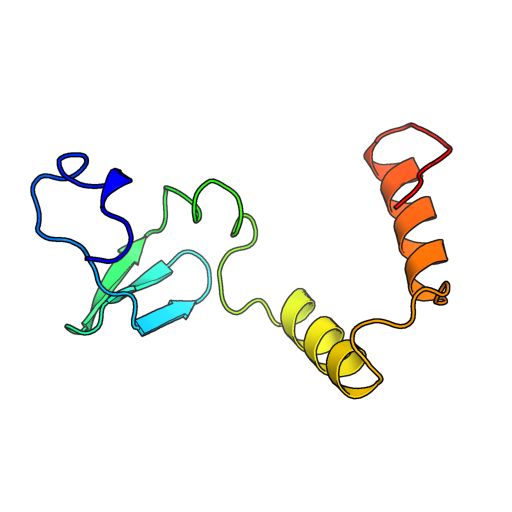 80 ? 6.689 -3.047 -14.858 1.00 98.06 80 LEU A N 1
ATOM 607 C CA . LEU A 1 80 ? 5.740 -2.100 -15.440 1.00 98.06 80 LEU A CA 1
ATOM 608 C C . LEU A 1 80 ? 5.744 -2.176 -16.965 1.00 98.06 80 LEU A C 1
ATOM 610 O O . LEU A 1 80 ? 4.679 -2.270 -17.571 1.00 98.06 80 LEU A O 1
ATOM 614 N N . GLY A 1 81 ? 6.920 -2.237 -17.595 1.00 97.81 81 GLY A N 1
ATOM 615 C CA . GLY A 1 81 ? 6.990 -2.349 -19.048 1.00 97.81 81 GLY A CA 1
ATOM 616 C C . GLY A 1 81 ? 6.354 -3.623 -19.598 1.00 97.81 81 GLY A C 1
ATOM 617 O O . GLY A 1 81 ? 5.658 -3.577 -20.613 1.00 97.81 81 GLY A O 1
ATOM 618 N N . ARG A 1 82 ? 6.498 -4.745 -18.886 1.00 97.56 82 ARG A N 1
ATOM 619 C CA . ARG A 1 82 ? 5.817 -6.003 -19.224 1.00 97.56 82 ARG A CA 1
ATOM 620 C C . ARG A 1 82 ? 4.305 -5.949 -19.009 1.00 97.56 82 ARG A C 1
ATOM 622 O O . ARG A 1 82 ? 3.573 -6.465 -19.844 1.00 97.56 82 ARG A O 1
ATOM 629 N N . LEU A 1 83 ? 3.848 -5.383 -17.892 1.00 97.31 83 LEU A N 1
ATOM 630 C CA . LEU A 1 83 ? 2.428 -5.365 -17.514 1.00 97.31 83 LEU A CA 1
ATOM 631 C C . LEU A 1 83 ? 1.612 -4.374 -18.348 1.00 97.31 83 LEU A C 1
ATOM 633 O O . LEU A 1 83 ? 0.462 -4.645 -18.672 1.00 97.31 83 LEU A O 1
ATOM 637 N N . MET A 1 84 ? 2.217 -3.242 -18.701 1.00 97.19 84 MET A N 1
ATOM 638 C CA . MET A 1 84 ? 1.531 -2.120 -19.343 1.00 97.19 84 MET A CA 1
ATOM 639 C C . MET A 1 84 ? 1.825 -2.011 -20.845 1.00 97.19 84 MET A C 1
ATOM 641 O O . MET A 1 84 ? 1.198 -1.210 -21.531 1.00 97.19 84 MET A O 1
ATOM 645 N N . GLY A 1 85 ? 2.794 -2.773 -21.365 1.00 97.44 85 GLY A N 1
ATOM 646 C CA . GLY A 1 85 ? 3.173 -2.751 -22.783 1.00 97.44 85 GLY A CA 1
ATOM 647 C C . GLY A 1 85 ? 3.914 -1.485 -23.231 1.00 97.44 85 GLY A C 1
ATOM 648 O O . GLY A 1 85 ? 4.029 -1.241 -24.430 1.00 97.44 85 GLY A O 1
ATOM 649 N N . LEU A 1 86 ? 4.421 -0.676 -22.293 1.00 96.88 86 LEU A N 1
ATOM 650 C CA . LEU A 1 86 ? 5.160 0.561 -22.566 1.00 96.88 86 LEU A CA 1
ATOM 651 C C . LEU A 1 86 ? 6.605 0.447 -22.060 1.00 96.88 86 LEU A C 1
ATOM 653 O O . LEU A 1 86 ? 6.800 0.126 -20.892 1.00 96.88 86 LEU A O 1
ATOM 657 N N . PRO A 1 87 ? 7.631 0.725 -22.880 1.00 92.75 87 PRO A N 1
ATOM 658 C CA . PRO A 1 87 ? 9.008 0.344 -22.557 1.00 92.75 87 PRO A CA 1
ATOM 659 C C . PRO A 1 87 ? 9.714 1.229 -21.518 1.00 92.75 87 PRO A C 1
ATOM 661 O O . PRO A 1 87 ? 10.731 0.804 -20.975 1.00 92.75 87 PRO A O 1
ATOM 664 N N . PHE A 1 88 ? 9.218 2.438 -21.236 1.00 95.50 88 PHE A N 1
ATOM 665 C CA . PHE A 1 88 ? 9.911 3.417 -20.393 1.00 95.50 88 PHE A CA 1
ATOM 666 C C . PHE A 1 88 ? 9.000 3.949 -19.285 1.00 95.50 88 PHE A C 1
ATOM 668 O O . PHE A 1 88 ? 7.881 4.378 -19.559 1.00 95.50 88 PHE A O 1
ATOM 675 N N . TRP A 1 89 ? 9.508 3.931 -18.050 1.00 96.81 89 TRP A N 1
ATOM 676 C CA . TRP A 1 89 ? 8.811 4.353 -16.834 1.00 96.81 89 TRP A CA 1
ATOM 677 C C . TRP A 1 89 ? 9.737 5.221 -15.981 1.00 96.81 89 TRP A C 1
ATOM 679 O O . TRP A 1 89 ? 10.913 4.895 -15.831 1.00 96.81 89 TRP A O 1
ATOM 689 N N . GLN A 1 90 ? 9.200 6.311 -15.431 1.00 93.12 90 GLN A N 1
ATOM 690 C CA . GLN A 1 90 ? 9.899 7.228 -14.530 1.00 93.12 90 GLN A CA 1
ATOM 691 C C . GLN A 1 90 ? 9.046 7.434 -13.275 1.00 93.12 90 GLN A C 1
ATOM 693 O O . GLN A 1 90 ? 7.836 7.638 -13.389 1.00 93.12 90 GLN A O 1
ATOM 698 N N . PHE A 1 91 ? 9.680 7.368 -12.106 1.00 91.75 91 PHE A N 1
ATOM 699 C CA . PHE A 1 91 ? 9.083 7.539 -10.782 1.00 91.75 91 PHE A CA 1
ATOM 700 C C . PHE A 1 91 ? 10.140 8.025 -9.786 1.00 91.75 91 PHE A C 1
ATOM 702 O O . PHE A 1 91 ? 11.346 7.902 -10.107 1.00 91.75 91 PHE A O 1
#